Protein AF-A0A1J9TCF6-F1 (afdb_monomer)

Nearest PDB structures (foldseek):
  2qby-assembly1_B  TM=7.637E-01  e=1.899E+00  Saccharolobus solfataricus
  3r2x-assembly1_C  TM=6.310E-01  e=4.254E+00  synthetic construct
  1u84-assembly1_A  TM=6.831E-01  e=8.016E+00  Geobacillus stearothermophilus
  7jps-assembly1_A  TM=6.112E-01  e=9.528E+00  Homo sapiens

Foldseek 3Di:
DVVLVVCVVCPVVDDLVVNLLVLLLVQLVVCVVVAPDLVSSLVSSQVSQVVVVHDRDDSVSSVCSVCVPPDPDD

Mean predicted aligned error: 6.0 Å

Organism: NCBI:txid2026189

pLDDT: mean 84.98, std 13.92, range [38.06, 96.0]

Solvent-accessible surface area (backbone atoms only — not comparable to full-atom values): 4514 Å² total; per-residue (Å²): 113,75,66,61,63,71,50,53,77,43,58,86,76,40,57,69,72,57,42,48,51,51,52,46,48,53,42,46,68,73,36,56,87,74,32,94,41,75,68,51,33,44,52,54,33,31,53,54,30,48,77,69,76,40,78,70,75,60,67,66,60,53,54,48,66,77,47,61,84,75,68,88,71,132

Structure (mmCIF, N/CA/C/O backbone):
data_AF-A0A1J9TCF6-F1
#
_entry.id   AF-A0A1J9TCF6-F1
#
loop_
_atom_site.group_PDB
_atom_site.id
_atom_site.type_symbol
_atom_site.label_atom_id
_atom_site.label_alt_id
_atom_site.label_comp_id
_atom_site.label_asym_id
_atom_site.label_entity_id
_atom_site.label_seq_id
_atom_site.pdbx_PDB_ins_code
_atom_site.Cartn_x
_atom_site.Cartn_y
_atom_site.Cartn_z
_atom_site.occupancy
_atom_site.B_iso_or_equiv
_atom_site.auth_seq_id
_atom_site.auth_comp_id
_atom_site.auth_asym_id
_atom_site.auth_atom_id
_atom_site.pdbx_PDB_model_num
ATOM 1 N N . MET A 1 1 ? 2.008 10.647 -0.375 1.00 73.44 1 MET A N 1
ATOM 2 C CA . MET A 1 1 ? 0.910 10.017 -1.145 1.00 73.44 1 MET A CA 1
ATOM 3 C C . MET A 1 1 ? -0.387 10.431 -0.456 1.00 73.44 1 MET A C 1
ATOM 5 O O . MET A 1 1 ? -0.568 10.046 0.693 1.00 73.44 1 MET A O 1
ATOM 9 N N . LYS A 1 2 ? -1.201 11.315 -1.052 1.00 79.44 2 LYS A N 1
ATOM 10 C CA . LYS A 1 2 ? -2.343 11.958 -0.353 1.00 79.44 2 LYS A CA 1
ATOM 11 C C . LYS A 1 2 ? -3.446 10.948 0.006 1.00 79.44 2 LYS A C 1
ATOM 13 O O . LYS A 1 2 ? -4.173 11.105 0.984 1.00 79.44 2 LYS A O 1
ATOM 18 N N . GLU A 1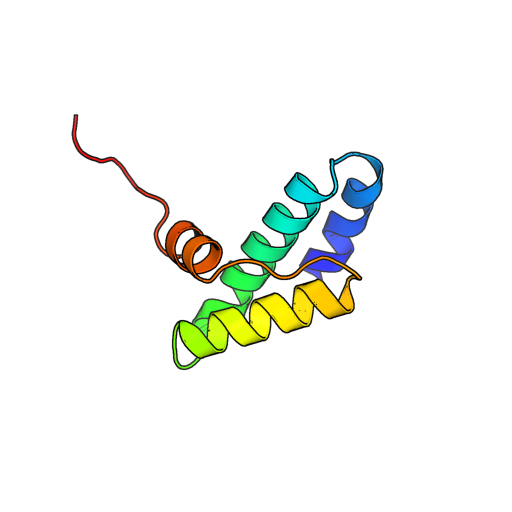 3 ? -3.514 9.867 -0.752 1.00 83.00 3 GLU A N 1
ATOM 19 C CA . GLU A 1 3 ? -4.482 8.787 -0.630 1.00 83.00 3 GLU A CA 1
ATOM 20 C C . GLU A 1 3 ? -4.205 7.901 0.583 1.00 83.00 3 GLU A C 1
ATOM 22 O O . GLU A 1 3 ? -5.141 7.480 1.254 1.00 83.00 3 GLU A O 1
ATOM 27 N N . ILE A 1 4 ? -2.928 7.688 0.921 1.00 85.12 4 ILE A N 1
ATOM 28 C CA . ILE A 1 4 ? -2.523 6.947 2.126 1.00 85.12 4 ILE A CA 1
ATOM 29 C C . ILE A 1 4 ? -2.924 7.712 3.390 1.00 85.12 4 ILE A C 1
ATOM 31 O O . ILE A 1 4 ? -3.487 7.124 4.311 1.00 85.12 4 ILE A O 1
ATOM 35 N N . GLU A 1 5 ? -2.724 9.032 3.417 1.00 86.38 5 GLU A N 1
ATOM 36 C CA . GLU A 1 5 ? -3.179 9.859 4.544 1.00 86.38 5 GLU A CA 1
ATOM 37 C C . GLU A 1 5 ? -4.709 9.821 4.693 1.00 86.38 5 GLU A C 1
ATOM 39 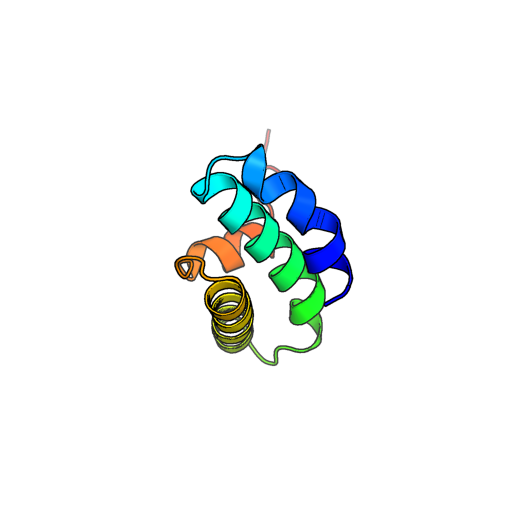O O . GLU A 1 5 ? -5.226 9.733 5.806 1.00 86.38 5 GLU A O 1
ATOM 44 N N . SER A 1 6 ? -5.443 9.782 3.577 1.00 86.50 6 SER A N 1
ATOM 45 C CA . SER A 1 6 ? -6.915 9.725 3.572 1.00 86.50 6 SER A CA 1
ATOM 46 C C . SER A 1 6 ? -7.479 8.427 4.171 1.00 86.50 6 SER A C 1
ATOM 48 O O . SER A 1 6 ? -8.598 8.417 4.696 1.00 86.50 6 SER A O 1
ATOM 50 N N . VAL A 1 7 ? -6.713 7.331 4.121 1.00 89.44 7 VAL A N 1
ATOM 51 C CA . VAL A 1 7 ? -7.101 6.029 4.690 1.00 89.44 7 VAL A CA 1
ATOM 52 C C . VAL A 1 7 ? -6.523 5.769 6.079 1.00 89.44 7 VAL A C 1
ATOM 54 O O . VAL A 1 7 ? -6.901 4.785 6.710 1.00 89.44 7 VAL A O 1
ATOM 57 N N . LYS A 1 8 ? -5.687 6.666 6.612 1.00 89.81 8 LYS A N 1
ATOM 58 C CA . LYS A 1 8 ? -5.060 6.533 7.939 1.00 89.81 8 LYS A CA 1
A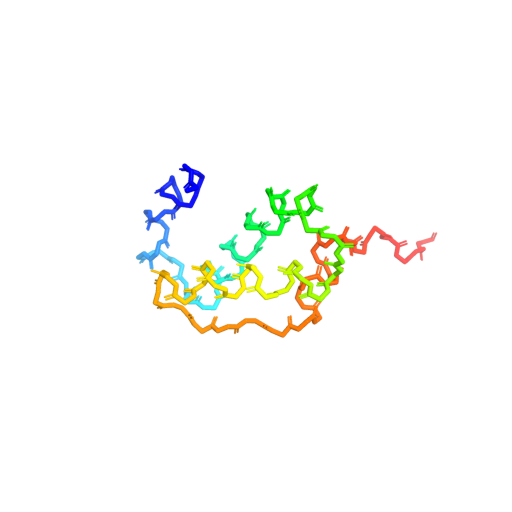TOM 59 C C . LYS A 1 8 ? -6.071 6.360 9.071 1.00 89.81 8 LYS A C 1
ATOM 61 O O . LYS A 1 8 ? -5.830 5.603 10.007 1.00 89.81 8 LYS A O 1
ATOM 66 N N . LYS A 1 9 ? -7.246 6.983 8.936 1.00 90.25 9 LYS A N 1
ATOM 67 C CA . LYS A 1 9 ? -8.394 6.822 9.846 1.00 90.25 9 LYS A CA 1
ATOM 68 C C . LYS A 1 9 ? -8.861 5.371 10.008 1.00 90.25 9 LYS A C 1
ATOM 70 O O . LYS A 1 9 ? -9.431 5.031 11.034 1.00 90.25 9 LYS A O 1
ATOM 75 N N . PHE A 1 10 ? -8.612 4.507 9.023 1.00 91.25 10 PHE A N 1
ATOM 76 C CA . PHE A 1 10 ? -8.996 3.099 9.087 1.00 91.25 10 PHE A CA 1
ATOM 77 C C . PHE A 1 10 ? -8.011 2.243 9.890 1.00 91.25 10 PHE A C 1
ATOM 79 O O . PHE A 1 10 ? -8.336 1.097 10.189 1.00 91.25 10 PHE A O 1
ATOM 86 N N . ARG A 1 11 ? -6.844 2.776 10.285 1.00 90.44 11 ARG A N 1
ATOM 87 C CA . ARG A 1 11 ? -5.837 2.037 11.066 1.00 90.44 11 ARG A CA 1
ATOM 88 C C . ARG A 1 11 ? -6.364 1.567 12.425 1.00 90.44 11 ARG A C 1
ATOM 90 O O . ARG A 1 11 ? -5.939 0.521 12.891 1.00 90.44 11 ARG A O 1
ATOM 97 N N . SER A 1 12 ? -7.278 2.314 13.046 1.00 89.75 12 SER A N 1
ATOM 98 C CA . SER A 1 12 ? -7.903 1.939 14.325 1.00 89.75 12 SER A CA 1
ATOM 99 C C . SER A 1 12 ? -9.099 0.993 14.179 1.00 89.75 12 SER A C 1
ATOM 101 O O . SER A 1 12 ? -9.551 0.430 15.170 1.00 89.75 12 SER A O 1
ATOM 103 N N . ILE A 1 13 ? -9.625 0.834 12.962 1.00 93.38 13 ILE A N 1
ATOM 104 C CA . ILE A 1 13 ? -10.852 0.073 12.682 1.00 93.38 13 ILE A CA 1
ATOM 105 C C . ILE A 1 13 ? -10.509 -1.300 12.100 1.00 93.38 13 ILE A C 1
ATOM 107 O O . ILE A 1 13 ? -11.156 -2.301 12.400 1.00 93.38 13 ILE A O 1
ATOM 111 N N . LEU A 1 14 ? -9.495 -1.349 11.238 1.00 91.88 14 LEU A N 1
ATOM 112 C CA . LEU A 1 14 ? -9.080 -2.559 10.548 1.00 91.88 14 LEU A CA 1
ATOM 113 C C . LEU A 1 14 ? -8.046 -3.331 11.358 1.00 91.88 14 LEU A C 1
ATOM 115 O O . LEU A 1 14 ? -7.191 -2.752 12.027 1.00 91.88 14 LEU A O 1
ATOM 119 N N . ARG A 1 15 ? -8.049 -4.658 11.202 1.00 93.94 15 ARG A N 1
ATOM 120 C CA . ARG A 1 15 ? -6.900 -5.465 11.623 1.00 93.94 15 ARG A CA 1
ATOM 121 C C . ARG A 1 15 ? -5.673 -5.026 10.833 1.00 93.94 15 ARG A C 1
ATOM 123 O O . ARG A 1 15 ? -5.779 -4.698 9.650 1.00 93.94 15 ARG A O 1
ATOM 130 N N . GLU A 1 16 ? -4.499 -5.106 11.448 1.00 90.75 16 GLU A N 1
ATOM 131 C CA . GLU A 1 16 ? -3.246 -4.683 1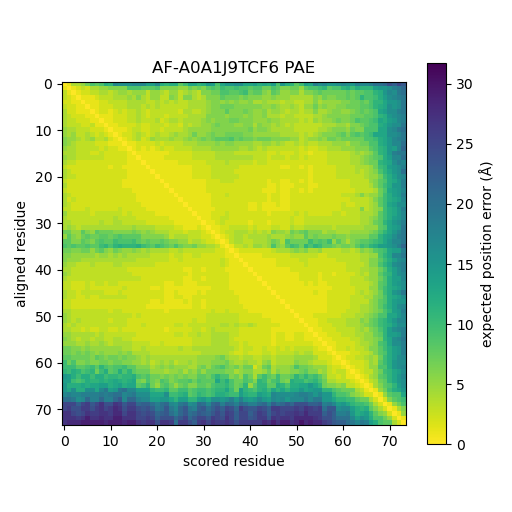0.815 1.00 90.75 16 GLU A CA 1
ATOM 132 C C . GLU A 1 16 ? -3.026 -5.348 9.447 1.00 90.75 16 GLU A C 1
ATOM 134 O O . GLU A 1 16 ? -2.664 -4.680 8.483 1.00 90.75 16 GLU A O 1
ATOM 139 N N . SER A 1 17 ? -3.351 -6.638 9.314 1.00 90.12 17 SER A N 1
ATOM 140 C CA . SER A 1 17 ? -3.256 -7.366 8.044 1.00 90.12 17 SER A CA 1
ATOM 141 C C . SER A 1 17 ? -4.160 -6.795 6.942 1.00 90.12 17 SER A C 1
ATOM 143 O O . SER A 1 17 ? -3.745 -6.737 5.782 1.00 90.12 17 SER A O 1
ATOM 145 N N . GLN A 1 18 ? -5.366 -6.341 7.292 1.00 91.56 18 GLN A N 1
ATOM 146 C CA . GLN A 1 18 ? -6.317 -5.715 6.369 1.00 91.56 18 GLN A CA 1
ATOM 147 C C . GLN A 1 18 ? -5.864 -4.304 5.994 1.00 91.56 18 GLN A C 1
ATOM 149 O O . GLN A 1 18 ? -5.876 -3.945 4.816 1.00 91.56 18 GLN A O 1
ATOM 154 N N . TYR A 1 19 ? -5.414 -3.525 6.980 1.00 93.75 19 TYR A N 1
ATOM 155 C CA . TYR A 1 19 ? -4.875 -2.188 6.753 1.00 93.75 19 TYR A CA 1
ATOM 156 C C . TYR A 1 19 ? -3.627 -2.239 5.862 1.00 93.75 19 TYR A C 1
ATOM 158 O O . TYR A 1 19 ? -3.542 -1.523 4.867 1.00 93.75 19 TYR A O 1
ATOM 166 N N . ARG A 1 20 ? -2.706 -3.170 6.132 1.00 93.56 20 ARG A N 1
ATOM 167 C CA . ARG A 1 20 ? -1.530 -3.439 5.296 1.00 93.56 20 ARG A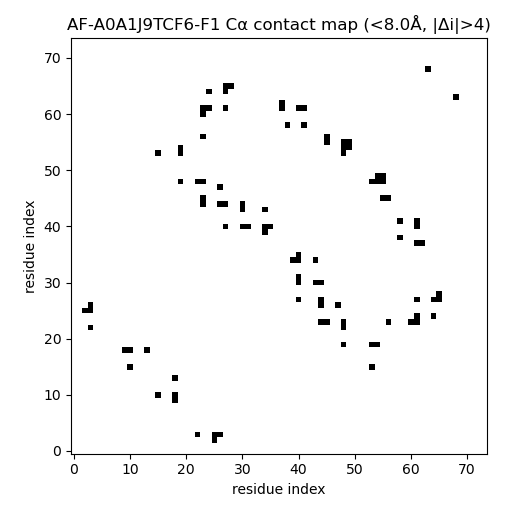 CA 1
ATOM 168 C C . ARG A 1 20 ? -1.911 -3.746 3.851 1.00 93.56 20 ARG A C 1
ATOM 170 O O . ARG A 1 20 ? -1.316 -3.183 2.934 1.00 93.56 20 ARG A O 1
ATOM 177 N N . LEU A 1 21 ? -2.909 -4.604 3.633 1.00 92.12 21 LEU A N 1
ATOM 178 C CA . LEU A 1 21 ? -3.367 -4.940 2.283 1.00 92.12 21 LEU A CA 1
ATOM 179 C C . LEU A 1 21 ? -3.986 -3.730 1.565 1.00 92.12 21 LEU A C 1
ATOM 181 O O . LEU A 1 21 ? -3.758 -3.549 0.369 1.00 92.12 21 LEU A O 1
ATOM 185 N N . LEU A 1 22 ? -4.731 -2.887 2.286 1.00 92.38 22 LEU A N 1
ATOM 186 C CA . LEU A 1 22 ? -5.289 -1.642 1.756 1.00 92.38 22 LEU A CA 1
ATOM 187 C C . LEU A 1 22 ? -4.182 -0.679 1.303 1.00 92.38 22 LEU A C 1
ATOM 189 O O . LEU A 1 22 ? -4.218 -0.202 0.168 1.00 92.38 22 LEU A O 1
ATOM 193 N N . ILE A 1 23 ? -3.173 -0.442 2.149 1.00 93.94 23 ILE A N 1
ATOM 194 C CA . ILE A 1 23 ? -2.034 0.414 1.792 1.00 93.94 23 ILE A CA 1
ATOM 195 C C . ILE A 1 23 ? -1.273 -0.165 0.598 1.00 93.94 23 ILE A C 1
ATOM 197 O O . ILE A 1 23 ? -0.977 0.569 -0.343 1.00 93.94 23 ILE A O 1
ATOM 201 N N . ALA A 1 24 ? -1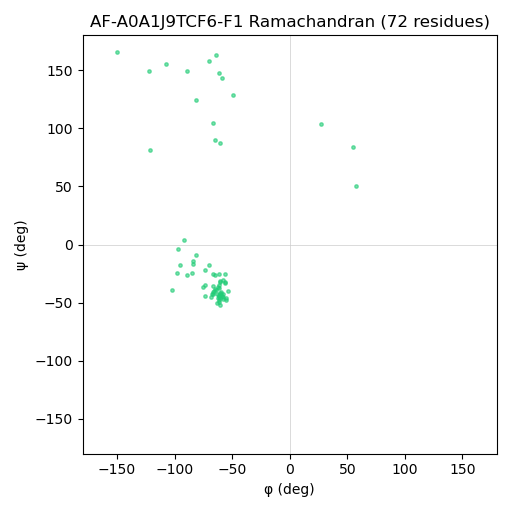.018 -1.477 0.584 1.00 93.38 24 ALA A N 1
ATOM 202 C CA . ALA A 1 24 ? -0.344 -2.138 -0.530 1.00 93.38 24 ALA A CA 1
ATOM 203 C C . ALA A 1 24 ? -1.112 -1.974 -1.852 1.00 93.38 24 ALA A C 1
ATOM 205 O O . ALA A 1 24 ? -0.495 -1.709 -2.883 1.00 93.38 24 ALA A O 1
ATOM 206 N N . ARG A 1 25 ? -2.448 -2.071 -1.836 1.00 91.50 25 ARG A N 1
ATOM 207 C CA . ARG A 1 25 ? -3.310 -1.855 -3.012 1.00 91.50 25 ARG A CA 1
ATOM 208 C C . ARG A 1 25 ? -3.227 -0.435 -3.547 1.00 91.50 25 ARG A C 1
ATOM 210 O O . ARG A 1 25 ? -2.998 -0.251 -4.740 1.00 91.50 25 ARG A O 1
ATOM 217 N N . ILE A 1 26 ? -3.376 0.551 -2.665 1.00 92.38 26 ILE A N 1
ATOM 218 C CA . ILE A 1 26 ? -3.285 1.971 -3.025 1.00 92.38 26 ILE A CA 1
ATOM 219 C C . ILE A 1 26 ? -1.896 2.258 -3.598 1.00 92.38 26 ILE A C 1
ATOM 221 O O . ILE A 1 26 ? -1.780 2.744 -4.719 1.00 92.38 26 ILE A O 1
ATOM 225 N N . ALA A 1 27 ? -0.836 1.875 -2.884 1.00 92.38 27 ALA A N 1
ATOM 226 C CA . ALA A 1 27 ? 0.536 2.083 -3.331 1.00 92.38 27 ALA A CA 1
ATOM 227 C C . ALA A 1 27 ? 0.797 1.421 -4.693 1.00 92.38 27 ALA A C 1
ATOM 229 O O . ALA A 1 27 ? 1.333 2.066 -5.590 1.00 92.38 27 ALA A O 1
ATOM 230 N N . THR A 1 28 ? 0.352 0.175 -4.887 1.00 92.00 28 THR A N 1
ATOM 231 C CA . THR A 1 28 ? 0.469 -0.531 -6.173 1.00 92.00 28 THR A CA 1
ATOM 232 C C . THR A 1 28 ? -0.216 0.253 -7.292 1.00 92.00 28 THR A C 1
ATOM 234 O O . THR A 1 28 ? 0.387 0.459 -8.341 1.00 92.00 28 THR A O 1
ATOM 237 N N . HIS A 1 29 ? -1.443 0.735 -7.072 1.00 90.00 29 HIS A N 1
ATOM 238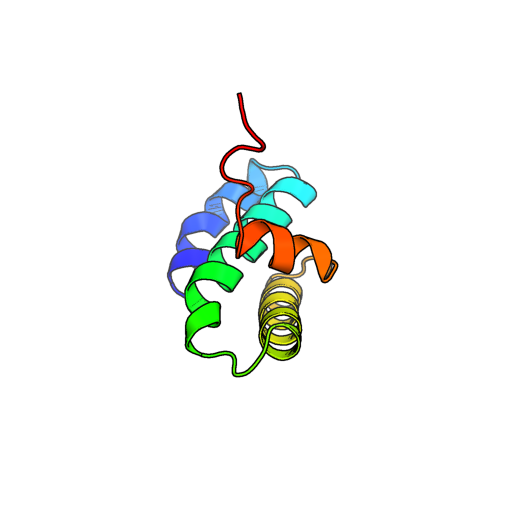 C CA . HIS A 1 29 ? -2.203 1.479 -8.078 1.00 90.00 29 HIS A CA 1
ATOM 239 C C . HIS A 1 29 ? -1.493 2.762 -8.536 1.00 90.00 29 HIS A C 1
ATOM 241 O O . HIS A 1 29 ? -1.449 3.024 -9.733 1.00 90.00 29 HIS A O 1
ATOM 247 N N . TYR A 1 30 ? -0.909 3.527 -7.609 1.00 89.50 30 TYR A N 1
ATOM 248 C CA . TYR A 1 30 ? -0.255 4.806 -7.919 1.00 89.50 30 TYR A CA 1
ATOM 249 C C . TYR A 1 30 ? 1.198 4.677 -8.385 1.00 89.50 30 TYR A C 1
ATOM 251 O O . TYR A 1 30 ? 1.719 5.572 -9.051 1.00 89.50 30 TYR A O 1
ATOM 259 N N . LEU A 1 31 ? 1.880 3.591 -8.016 1.00 90.88 31 LEU A N 1
ATOM 260 C CA . LEU A 1 31 ? 3.285 3.375 -8.361 1.00 90.88 31 LEU A CA 1
ATOM 261 C C . LEU A 1 31 ? 3.463 2.530 -9.627 1.00 90.88 31 LEU A C 1
ATOM 263 O O . LEU A 1 31 ? 4.541 2.580 -10.216 1.00 90.88 31 LEU A O 1
ATOM 267 N N . LYS A 1 32 ? 2.435 1.794 -10.082 1.00 88.12 32 LYS A N 1
ATOM 268 C CA . LYS A 1 32 ? 2.531 0.905 -11.259 1.00 88.12 32 LYS A CA 1
ATOM 269 C C . LYS A 1 32 ? 3.001 1.614 -12.533 1.00 88.12 32 LYS A C 1
ATOM 271 O O . LYS A 1 32 ? 3.678 0.991 -13.334 1.00 88.12 32 LYS A O 1
ATOM 276 N N . GLU A 1 33 ? 2.660 2.892 -12.710 1.00 85.88 33 GLU A N 1
ATOM 277 C CA . GLU A 1 33 ? 3.033 3.679 -13.899 1.00 85.88 33 GLU A CA 1
ATOM 278 C C . GLU A 1 33 ? 4.438 4.284 -13.792 1.00 85.88 33 GLU A C 1
ATOM 280 O O . GLU A 1 33 ? 5.018 4.696 -14.790 1.00 85.88 33 GLU A O 1
ATOM 285 N N . LYS A 1 34 ? 4.994 4.339 -12.576 1.00 85.75 34 LYS A N 1
ATOM 286 C CA . LYS A 1 34 ? 6.325 4.899 -12.297 1.00 85.75 34 LYS A CA 1
ATOM 287 C C . LYS A 1 34 ? 7.402 3.825 -12.191 1.00 85.75 34 LYS A C 1
ATOM 289 O O . LYS A 1 34 ? 8.581 4.121 -12.357 1.00 85.75 34 LYS A O 1
ATOM 294 N N . ALA A 1 35 ? 7.015 2.596 -11.866 1.00 85.12 35 ALA A N 1
ATOM 295 C CA . ALA A 1 35 ? 7.938 1.485 -11.717 1.00 85.12 35 ALA A CA 1
ATOM 296 C C . ALA A 1 35 ? 8.299 0.883 -13.083 1.00 85.12 35 ALA A C 1
ATOM 298 O O . ALA A 1 35 ? 7.424 0.438 -13.820 1.00 85.12 35 ALA A O 1
ATOM 299 N N . GLY A 1 36 ? 9.598 0.808 -13.392 1.00 83.31 36 GLY A N 1
ATOM 300 C CA . GLY A 1 36 ? 10.098 0.210 -14.638 1.00 83.31 36 GLY A CA 1
ATOM 301 C C . GLY A 1 36 ? 9.931 -1.313 -14.714 1.00 83.31 36 GLY A C 1
ATOM 302 O O . GLY A 1 36 ? 9.978 -1.892 -15.796 1.00 83.31 36 GLY A O 1
ATOM 303 N N . SER A 1 37 ? 9.708 -1.980 -13.577 1.00 88.75 37 SER A N 1
ATOM 304 C CA . SER A 1 37 ? 9.471 -3.421 -13.509 1.00 88.75 37 SER A CA 1
ATOM 305 C C . SER A 1 37 ? 8.574 -3.807 -12.330 1.00 88.75 37 SER A C 1
ATOM 307 O O . SER A 1 37 ? 8.391 -3.052 -11.373 1.00 88.75 37 SER A O 1
ATOM 309 N N . LYS A 1 38 ? 8.050 -5.041 -12.347 1.00 88.00 38 LYS A N 1
ATOM 310 C CA . LYS A 1 38 ? 7.282 -5.602 -11.217 1.00 88.00 38 LYS A CA 1
ATOM 311 C C . LYS A 1 38 ? 8.121 -5.697 -9.936 1.00 88.00 38 LYS A C 1
ATOM 313 O O . LYS A 1 38 ? 7.581 -5.534 -8.845 1.00 88.00 38 LYS A O 1
ATOM 318 N N . SER A 1 39 ? 9.421 -5.977 -10.066 1.00 90.62 39 SER A N 1
ATOM 319 C CA . SER A 1 39 ? 10.357 -6.045 -8.934 1.00 90.62 39 SER A CA 1
ATOM 320 C C . SER A 1 39 ? 10.559 -4.666 -8.313 1.00 90.62 39 SER A C 1
ATOM 322 O O . SER A 1 39 ? 10.491 -4.518 -7.094 1.00 90.62 39 SER A O 1
ATOM 324 N N . ASP A 1 40 ? 10.702 -3.635 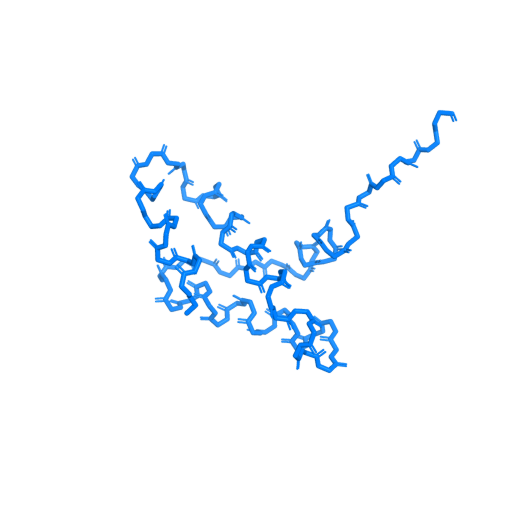-9.148 1.00 92.62 40 ASP A N 1
ATOM 325 C CA . ASP A 1 40 ? 10.825 -2.257 -8.669 1.00 92.62 40 ASP A CA 1
ATOM 326 C C . ASP A 1 40 ? 9.529 -1.788 -8.013 1.00 92.62 40 ASP A C 1
ATOM 328 O O . ASP A 1 40 ? 9.565 -1.217 -6.927 1.00 92.62 40 ASP A O 1
ATOM 332 N N . LEU A 1 41 ? 8.373 -2.133 -8.590 1.00 93.38 41 LEU A N 1
ATOM 333 C CA . LEU A 1 41 ? 7.080 -1.851 -7.973 1.00 93.38 41 LEU A CA 1
ATOM 334 C C . LEU A 1 41 ? 6.958 -2.496 -6.589 1.00 93.38 41 LEU A C 1
ATOM 336 O O . LEU A 1 41 ? 6.508 -1.853 -5.645 1.00 93.38 41 LEU A O 1
ATOM 340 N N . HIS A 1 42 ? 7.375 -3.756 -6.450 1.00 94.44 42 HIS A N 1
ATOM 341 C CA . HIS A 1 42 ? 7.368 -4.459 -5.166 1.00 94.44 42 HIS A CA 1
ATOM 342 C C . HIS A 1 42 ? 8.262 -3.780 -4.124 1.00 94.44 42 HIS A C 1
ATOM 344 O O . HIS A 1 42 ? 7.826 -3.586 -2.987 1.00 94.44 42 HIS A O 1
ATOM 350 N N . LYS A 1 43 ? 9.467 -3.349 -4.513 1.00 94.81 43 LYS A N 1
ATOM 351 C CA . LYS A 1 43 ? 10.367 -2.586 -3.636 1.00 94.81 43 LYS A CA 1
ATOM 352 C C . LYS A 1 43 ? 9.747 -1.259 -3.207 1.00 94.81 43 LYS A C 1
ATOM 354 O O . LYS A 1 43 ? 9.754 -0.952 -2.018 1.00 94.81 43 LYS A O 1
ATOM 359 N N . GLU A 1 44 ? 9.186 -0.492 -4.140 1.00 94.94 44 GLU A N 1
ATOM 360 C CA . GLU A 1 44 ? 8.578 0.808 -3.836 1.00 94.94 44 GLU A CA 1
ATOM 361 C C . GLU A 1 44 ? 7.336 0.674 -2.944 1.00 94.94 44 GLU A C 1
ATOM 363 O O . GLU A 1 44 ? 7.180 1.422 -1.979 1.00 94.94 44 GLU A O 1
ATOM 368 N N . VAL A 1 45 ? 6.490 -0.333 -3.179 1.00 94.50 45 VAL A N 1
ATOM 369 C CA . VAL A 1 45 ? 5.346 -0.617 -2.299 1.00 94.50 45 VAL A CA 1
ATOM 370 C C . VAL A 1 45 ? 5.812 -0.999 -0.892 1.00 94.50 45 VAL A C 1
ATOM 372 O O . VAL A 1 45 ? 5.263 -0.499 0.089 1.00 94.50 45 VAL A O 1
ATOM 375 N N . ASN A 1 46 ? 6.855 -1.822 -0.760 1.00 96.00 46 ASN A N 1
ATOM 376 C CA . ASN A 1 46 ? 7.395 -2.171 0.555 1.00 96.00 46 ASN A CA 1
ATOM 377 C C . ASN A 1 46 ? 8.041 -0.976 1.271 1.00 96.00 46 ASN A C 1
ATOM 379 O O . ASN A 1 46 ? 7.865 -0.846 2.480 1.00 96.00 46 ASN A O 1
ATOM 383 N N . LYS A 1 47 ? 8.707 -0.056 0.556 1.00 95.94 47 LYS A N 1
ATOM 384 C CA . LYS A 1 47 ? 9.190 1.210 1.145 1.00 95.94 47 LYS A CA 1
ATOM 385 C C . LYS A 1 47 ? 8.044 2.020 1.750 1.00 95.94 47 LYS A C 1
ATOM 387 O O . LYS A 1 47 ? 8.168 2.536 2.860 1.00 95.94 47 LYS A O 1
ATOM 392 N N . VAL A 1 48 ? 6.912 2.097 1.049 1.00 94.69 48 VAL A N 1
ATOM 393 C CA . VAL A 1 48 ? 5.706 2.766 1.552 1.00 94.69 48 VAL A CA 1
ATOM 394 C C . VAL A 1 48 ? 5.184 2.087 2.820 1.00 94.69 48 VAL A C 1
ATOM 396 O O . VAL A 1 48 ? 4.906 2.781 3.795 1.00 94.69 48 VAL A O 1
ATOM 399 N N . LEU A 1 49 ? 5.093 0.755 2.851 1.00 94.81 49 LEU A N 1
ATOM 400 C CA . LEU A 1 49 ? 4.640 0.015 4.037 1.00 94.81 49 LEU A CA 1
ATOM 401 C C . LEU A 1 49 ? 5.545 0.255 5.249 1.00 94.81 49 LEU A C 1
ATOM 403 O O . LEU A 1 49 ? 5.051 0.604 6.320 1.00 94.81 49 LEU A O 1
ATOM 407 N N . ILE A 1 50 ? 6.863 0.183 5.054 1.00 95.81 50 ILE A N 1
ATOM 408 C CA . ILE A 1 50 ? 7.847 0.443 6.111 1.00 95.81 50 ILE A CA 1
ATOM 409 C C . ILE A 1 50 ? 7.707 1.878 6.640 1.00 95.81 50 ILE A C 1
ATOM 411 O O . ILE A 1 50 ? 7.694 2.084 7.852 1.00 95.81 50 ILE A O 1
ATOM 415 N N . SER A 1 51 ? 7.500 2.871 5.763 1.00 93.81 51 SER A N 1
ATOM 416 C CA . SER A 1 51 ? 7.274 4.269 6.181 1.00 93.81 51 SER A CA 1
ATOM 417 C C . SER A 1 51 ? 6.023 4.454 7.051 1.00 93.81 51 SER A C 1
ATOM 419 O O . SER A 1 51 ? 5.941 5.388 7.844 1.00 93.81 51 SER A O 1
ATOM 421 N N . GLN A 1 52 ? 5.049 3.550 6.918 1.00 91.06 52 GLN A N 1
ATOM 422 C CA . GLN A 1 52 ? 3.814 3.529 7.699 1.00 91.06 52 GLN A CA 1
ATOM 423 C C . GLN A 1 52 ? 3.925 2.655 8.961 1.00 91.06 52 GLN A C 1
ATOM 425 O O . GLN A 1 52 ? 2.937 2.522 9.692 1.00 91.06 52 GLN A O 1
ATOM 430 N N . GLN A 1 53 ? 5.115 2.106 9.240 1.00 93.50 53 GLN A N 1
ATOM 431 C CA . GLN A 1 53 ? 5.381 1.136 10.307 1.00 93.50 53 GLN A CA 1
ATOM 432 C C . GLN A 1 53 ? 4.507 -0.115 10.153 1.00 93.50 53 GLN A C 1
ATOM 434 O O . GLN A 1 53 ? 3.787 -0.499 11.072 1.00 93.50 53 GLN A O 1
ATOM 439 N N . LEU A 1 54 ? 4.501 -0.685 8.947 1.00 93.69 54 LEU A N 1
ATOM 440 C CA . LEU A 1 54 ? 3.790 -1.914 8.606 1.00 93.69 54 LEU A CA 1
ATOM 441 C C . LEU A 1 54 ? 4.771 -2.950 8.066 1.00 93.69 54 LEU A C 1
ATOM 443 O O . LEU A 1 54 ? 5.730 -2.607 7.371 1.00 93.69 54 LEU A O 1
ATOM 447 N N . GLU A 1 55 ? 4.464 -4.221 8.312 1.00 94.00 55 GLU A N 1
ATOM 448 C CA . GLU A 1 55 ? 5.214 -5.339 7.745 1.00 94.00 55 GLU A CA 1
ATOM 449 C C . GLU A 1 55 ? 5.209 -5.306 6.204 1.00 94.00 55 GLU A C 1
ATOM 451 O O . GLU A 1 55 ? 4.184 -4.973 5.592 1.00 94.00 55 GLU A O 1
ATOM 456 N N . PRO A 1 56 ? 6.313 -5.691 5.539 1.00 94.19 56 PRO A N 1
ATOM 457 C CA . PRO A 1 56 ? 6.360 -5.797 4.087 1.00 94.19 56 PRO A CA 1
ATOM 458 C C . PRO A 1 56 ? 5.401 -6.877 3.568 1.00 94.19 56 PRO A C 1
ATOM 460 O O . PRO A 1 56 ? 4.931 -7.757 4.296 1.00 94.19 56 PRO A O 1
ATOM 463 N N . VAL A 1 57 ? 5.100 -6.819 2.273 1.00 92.94 57 VAL A N 1
ATOM 464 C CA . VAL A 1 57 ? 4.301 -7.834 1.578 1.00 92.94 57 VAL A CA 1
ATOM 465 C C . VAL A 1 57 ? 5.168 -8.689 0.663 1.00 92.94 57 VAL A C 1
ATOM 467 O O . VAL A 1 57 ? 6.227 -8.272 0.185 1.00 92.94 57 VAL A O 1
ATOM 470 N N . SER A 1 58 ? 4.701 -9.905 0.388 1.00 90.69 58 SER A N 1
ATOM 471 C CA . SER A 1 58 ? 5.309 -10.782 -0.608 1.00 90.69 58 SER A CA 1
ATOM 472 C C . SER A 1 58 ? 5.081 -10.252 -2.024 1.00 90.69 58 SER A C 1
ATOM 474 O O . SER A 1 58 ? 4.118 -9.538 -2.311 1.00 90.69 58 SER A O 1
ATOM 476 N N . PHE A 1 59 ? 5.934 -10.673 -2.954 1.00 86.94 59 PHE A N 1
ATOM 477 C CA . PHE A 1 59 ? 5.791 -10.331 -4.369 1.00 86.94 59 PHE A CA 1
ATOM 478 C C . PHE A 1 59 ? 4.442 -10.787 -4.965 1.00 86.94 59 PHE A C 1
ATOM 480 O O . PHE A 1 59 ? 3.875 -10.120 -5.832 1.00 86.94 59 PHE A O 1
ATOM 487 N N . SER A 1 60 ? 3.877 -11.891 -4.459 1.00 84.50 60 SER A N 1
ATOM 488 C CA . SER A 1 60 ? 2.564 -12.402 -4.879 1.00 84.50 60 SER A CA 1
ATOM 489 C C . SER A 1 60 ? 1.421 -11.412 -4.631 1.00 84.50 60 SER A C 1
ATOM 491 O O . SER A 1 60 ? 0.494 -11.345 -5.434 1.00 84.50 60 SER A O 1
ATOM 493 N N . VAL A 1 61 ? 1.509 -10.588 -3.581 1.00 82.31 61 VAL A N 1
ATOM 494 C CA . VAL A 1 61 ? 0.510 -9.549 -3.288 1.00 82.31 61 VAL A CA 1
ATOM 495 C C . VAL A 1 61 ? 0.486 -8.498 -4.397 1.00 82.31 61 VAL A C 1
ATOM 497 O O . VAL A 1 61 ? -0.586 -8.073 -4.813 1.00 82.31 61 VAL A O 1
ATOM 500 N N . ILE A 1 62 ? 1.641 -8.117 -4.939 1.00 79.69 62 ILE A N 1
ATOM 501 C CA . ILE A 1 62 ? 1.718 -7.167 -6.059 1.00 79.69 62 ILE A CA 1
ATOM 502 C C . ILE A 1 62 ? 1.157 -7.796 -7.334 1.00 79.69 62 ILE A C 1
ATOM 504 O O . ILE A 1 62 ? 0.341 -7.180 -8.018 1.00 79.69 62 ILE A O 1
ATOM 508 N N . ARG A 1 63 ? 1.532 -9.050 -7.623 1.00 77.00 63 ARG A N 1
ATOM 509 C CA . ARG A 1 63 ? 1.026 -9.796 -8.786 1.00 77.00 63 ARG A CA 1
ATOM 510 C C . ARG A 1 63 ? -0.505 -9.861 -8.796 1.00 77.00 63 ARG A C 1
ATOM 512 O O . ARG A 1 63 ? -1.101 -9.545 -9.820 1.00 77.00 63 ARG A O 1
ATOM 519 N N . ASN A 1 64 ? -1.119 -10.204 -7.665 1.00 77.88 64 ASN A N 1
ATOM 520 C CA . ASN A 1 64 ? -2.572 -10.363 -7.548 1.00 77.88 64 ASN A CA 1
ATOM 521 C C . ASN A 1 64 ? -3.335 -9.028 -7.555 1.00 77.88 64 ASN A C 1
ATOM 523 O O . ASN A 1 64 ? -4.523 -9.010 -7.853 1.00 77.88 64 ASN A O 1
ATOM 527 N N . ASN A 1 65 ? -2.682 -7.912 -7.212 1.00 71.19 65 ASN A N 1
ATOM 528 C CA . ASN A 1 65 ? -3.302 -6.584 -7.264 1.00 71.19 65 ASN A CA 1
ATOM 529 C C . ASN A 1 65 ? -3.127 -5.893 -8.630 1.00 71.19 65 ASN A C 1
ATOM 531 O O . ASN A 1 65 ? -3.953 -5.061 -8.988 1.00 71.19 65 ASN A O 1
ATOM 535 N N . LEU A 1 66 ? -2.074 -6.218 -9.391 1.00 67.31 66 LEU A N 1
ATOM 536 C CA . LEU A 1 66 ? -1.900 -5.751 -10.775 1.00 67.31 66 LEU A CA 1
ATOM 537 C C . LEU A 1 66 ? -2.807 -6.487 -11.762 1.00 67.31 66 LEU A C 1
ATOM 539 O O . LEU A 1 66 ? -3.288 -5.891 -12.720 1.00 67.31 66 LEU A O 1
ATOM 543 N N . TYR A 1 67 ? -3.015 -7.777 -11.517 1.00 62.94 67 TYR A N 1
ATOM 544 C CA . TYR A 1 67 ? -3.940 -8.621 -12.252 1.00 62.94 67 TYR A CA 1
ATOM 545 C C . TYR A 1 67 ? -4.929 -9.160 -11.226 1.00 62.94 67 TYR A C 1
ATOM 547 O O . TYR A 1 67 ? -4.718 -10.271 -10.724 1.00 62.94 67 TYR A O 1
ATOM 555 N N . PRO A 1 68 ? -5.966 -8.384 -10.843 1.00 60.22 68 PRO A N 1
ATOM 556 C CA . PRO A 1 68 ? -7.112 -9.014 -10.211 1.00 60.22 68 PRO A CA 1
ATOM 557 C C . PRO A 1 68 ? -7.489 -10.185 -11.115 1.00 60.22 68 PRO A C 1
ATOM 559 O O . PRO A 1 68 ? -7.531 -10.021 -12.337 1.00 60.22 68 PRO A O 1
ATOM 562 N N . GLN A 1 69 ? -7.627 -11.384 -10.546 1.00 54.53 69 GLN A N 1
ATOM 563 C CA . GLN A 1 69 ? -8.188 -12.505 -11.286 1.00 54.53 69 GLN A CA 1
ATOM 564 C C . GLN A 1 69 ? -9.605 -12.096 -11.689 1.00 54.53 69 GLN A C 1
ATOM 566 O O . GLN A 1 69 ? -10.559 -12.328 -10.955 1.00 54.53 69 GLN A O 1
ATOM 571 N N . ASN A 1 70 ? -9.732 -11.437 -12.834 1.00 50.31 70 ASN A N 1
ATOM 572 C CA . ASN A 1 70 ? -10.964 -11.441 -13.576 1.00 50.31 70 ASN A CA 1
ATOM 573 C C . ASN A 1 70 ? -11.100 -12.886 -14.043 1.00 50.31 70 ASN A C 1
ATOM 575 O O . ASN A 1 70 ? -10.323 -13.352 -14.873 1.00 50.31 70 ASN A O 1
ATOM 579 N N . GLU A 1 71 ? -12.008 -13.585 -13.367 1.00 51.62 71 GLU A N 1
ATOM 580 C CA . GLU A 1 71 ? -12.811 -14.662 -13.929 1.00 51.62 71 GLU A CA 1
ATOM 581 C C . GLU A 1 71 ? -11.979 -15.768 -14.583 1.00 51.62 71 GLU A C 1
ATOM 583 O O . GLU A 1 71 ? -11.796 -15.833 -15.794 1.00 51.62 71 GLU A O 1
ATOM 588 N N . SER A 1 72 ? -11.504 -16.709 -13.763 1.00 40.53 72 SER A N 1
ATOM 589 C CA . SER A 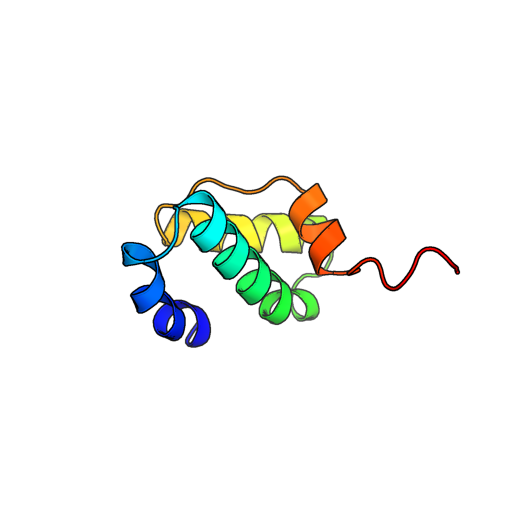1 72 ? -11.333 -18.069 -14.274 1.00 40.53 72 SER A CA 1
ATOM 590 C C . SER A 1 72 ? -12.729 -18.604 -14.610 1.00 40.53 72 SER A C 1
ATOM 592 O O . SER A 1 72 ? -13.415 -19.100 -13.727 1.00 40.53 72 SER A O 1
ATOM 594 N N . ASN A 1 73 ? -13.135 -18.366 -15.860 1.00 38.22 73 ASN A N 1
ATOM 595 C CA . ASN A 1 73 ? -14.131 -19.050 -16.684 1.00 38.22 73 ASN A CA 1
ATOM 596 C C . ASN A 1 73 ? -15.268 -19.765 -15.928 1.00 38.22 73 ASN A C 1
ATOM 598 O O . ASN A 1 73 ? -15.082 -20.876 -15.428 1.00 38.22 73 ASN A O 1
ATOM 602 N N . THR A 1 74 ? -16.458 -19.152 -15.930 1.00 38.06 74 THR A N 1
ATOM 603 C CA . THR A 1 74 ? -17.703 -19.930 -16.072 1.00 38.06 74 THR A CA 1
ATOM 604 C C . THR A 1 74 ? -17.867 -20.305 -17.539 1.00 38.06 74 THR A C 1
ATOM 606 O O . THR A 1 74 ? -17.478 -19.467 -18.385 1.00 38.06 74 THR A O 1
#

Sequence (74 aa):
MKEIESVKKFRSILRESQYRLLIARIATHYLKEKAGSKSDLHKEVNKVLISQQLEPVSFSVIRNNLYPQNESNT

Radius of gyration: 12.67 Å; Cα contacts (8 Å, |Δi|>4): 51; chains: 1; bounding box: 28×32×31 Å

Secondary structure (DSSP, 8-state):
-HHHHHHGGGGGTS-HHHHHHHHHHHHHHHHTTT-SSHHHHHHHHHHHHHHTT-----HHHHHHHHS-------